Protein AF-A0A970T0R2-F1 (afdb_monomer_lite)

Sequence (47 aa):
MQGPRAHGYATDLWTCPRVGAVIRRLFGIEYSDCHVWKLLRKMGWTR

Foldseek 3Di:
DCAVVVVVDPDSDDQLVSQQVVCCVPVVDRDDSVRSVVVCVVVVDDD

pLDDT: mean 72.07, std 10.4, range [46.72, 85.31]

Secondary structure (DSSP, 8-state):
---GGGGT-SSS---HHHHHHHHHHHHS----HHHHHHHHHHTT---

Radius of gyration: 10.39 Å; chains: 1; bounding box: 22×22×25 Å

Structure (mmCIF, N/CA/C/O backbone):
data_AF-A0A970T0R2-F1
#
_entry.id   AF-A0A970T0R2-F1
#
loop_
_atom_site.group_PDB
_atom_site.id
_atom_site.type_symbol
_atom_site.label_atom_id
_atom_site.label_alt_id
_atom_site.label_comp_id
_atom_site.label_asym_id
_atom_site.label_entity_id
_atom_site.label_seq_id
_atom_site.pdbx_PDB_ins_code
_atom_site.Cartn_x
_atom_site.Cartn_y
_atom_site.Cartn_z
_atom_site.occupancy
_atom_site.B_iso_or_equiv
_atom_site.auth_seq_id
_atom_site.auth_comp_id
_atom_site.auth_asym_id
_atom_site.auth_atom_id
_atom_site.pdbx_PDB_model_num
ATOM 1 N N . MET A 1 1 ? -7.709 -14.934 -5.664 1.00 46.72 1 MET A N 1
ATOM 2 C CA . MET A 1 1 ? -6.386 -14.414 -6.077 1.00 46.72 1 MET A CA 1
ATOM 3 C C . MET A 1 1 ? -6.484 -12.894 -6.201 1.00 46.72 1 MET A C 1
ATOM 5 O O . MET A 1 1 ? -7.005 -12.414 -7.195 1.00 46.72 1 MET A O 1
ATOM 9 N N . GLN A 1 2 ? -6.085 -12.136 -5.174 1.00 55.56 2 GLN A N 1
ATOM 10 C CA . GLN A 1 2 ? -6.151 -10.661 -5.163 1.00 55.56 2 GLN A CA 1
ATOM 11 C C . GLN A 1 2 ? -4.780 -10.073 -5.544 1.00 55.56 2 GLN A C 1
ATOM 13 O O . GLN A 1 2 ? -4.090 -9.476 -4.724 1.00 55.56 2 GLN A O 1
ATOM 18 N N . GLY A 1 3 ? -4.333 -10.353 -6.770 1.00 57.59 3 GLY A N 1
ATOM 19 C CA . GLY A 1 3 ? -3.062 -9.840 -7.297 1.00 57.59 3 GLY A CA 1
ATOM 20 C C . GLY A 1 3 ? -3.181 -8.401 -7.826 1.00 57.59 3 GLY A C 1
ATOM 21 O O . GLY A 1 3 ? -4.296 -7.907 -8.007 1.00 57.59 3 GLY A O 1
ATOM 22 N N . PRO A 1 4 ? -2.065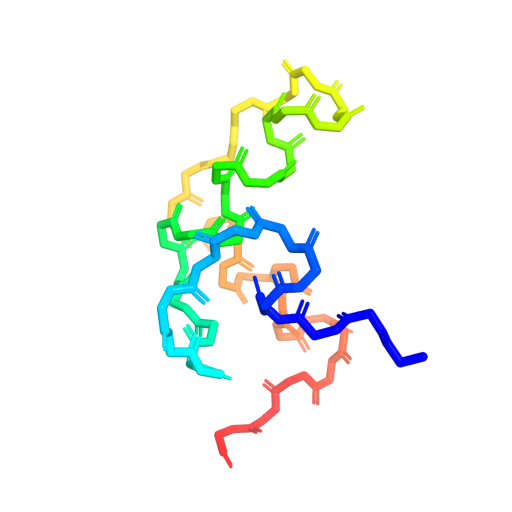 -7.724 -8.150 1.00 57.75 4 PRO A N 1
ATOM 23 C CA . PRO A 1 4 ? -2.036 -6.349 -8.677 1.00 57.75 4 PRO A CA 1
ATOM 24 C C . PRO A 1 4 ? -2.941 -6.120 -9.889 1.00 57.75 4 PRO A C 1
ATOM 26 O O . PRO A 1 4 ? -3.498 -5.035 -10.063 1.00 57.75 4 PRO A O 1
ATOM 29 N N . ARG A 1 5 ? -3.132 -7.158 -10.709 1.00 57.72 5 ARG A N 1
ATOM 30 C CA . ARG A 1 5 ? -4.035 -7.137 -11.866 1.00 57.72 5 ARG A CA 1
ATOM 31 C C . ARG A 1 5 ? -5.494 -6.896 -11.481 1.00 57.72 5 ARG A C 1
ATOM 33 O O . ARG A 1 5 ? -6.192 -6.196 -12.205 1.00 57.72 5 ARG A O 1
ATOM 40 N N . ALA A 1 6 ? -5.940 -7.388 -10.323 1.00 60.31 6 ALA A N 1
ATOM 41 C CA . ALA A 1 6 ? -7.290 -7.134 -9.814 1.00 60.31 6 ALA A CA 1
ATOM 42 C C . ALA A 1 6 ? -7.503 -5.657 -9.433 1.00 60.31 6 ALA A C 1
ATOM 44 O O . ALA A 1 6 ? -8.628 -5.168 -9.439 1.00 60.31 6 ALA A O 1
ATOM 45 N N . HIS A 1 7 ? -6.416 -4.929 -9.160 1.00 58.91 7 HIS A N 1
ATOM 46 C CA . HIS A 1 7 ? -6.435 -3.494 -8.879 1.00 58.91 7 HIS A CA 1
ATOM 47 C C . HIS A 1 7 ? -6.126 -2.623 -10.111 1.00 58.91 7 HIS A C 1
ATOM 49 O O . HIS A 1 7 ? -6.033 -1.403 -9.979 1.00 58.91 7 HIS A O 1
ATOM 55 N N . GLY A 1 8 ? -6.005 -3.218 -11.306 1.00 61.75 8 GLY A N 1
ATOM 56 C CA . GLY A 1 8 ? -5.781 -2.500 -12.566 1.00 61.75 8 GLY A CA 1
ATOM 57 C C . GLY A 1 8 ? -4.314 -2.208 -12.896 1.00 61.75 8 GLY A C 1
ATOM 58 O O . GLY A 1 8 ? -4.041 -1.403 -13.784 1.00 61.75 8 GLY A O 1
ATOM 59 N N . TYR A 1 9 ? -3.353 -2.840 -12.213 1.00 62.62 9 TYR A N 1
ATOM 60 C CA . TYR A 1 9 ? -1.935 -2.680 -12.543 1.00 62.62 9 TYR A CA 1
ATOM 61 C C . TYR A 1 9 ? -1.497 -3.668 -13.630 1.00 62.62 9 TYR A C 1
ATOM 63 O O . TYR A 1 9 ? -1.753 -4.868 -13.548 1.00 62.62 9 TYR A O 1
ATOM 71 N N . ALA A 1 10 ? -0.783 -3.150 -14.635 1.00 53.31 10 ALA A N 1
ATOM 72 C CA . ALA A 1 10 ? -0.325 -3.905 -15.806 1.00 53.31 10 ALA A CA 1
ATOM 73 C C . ALA A 1 10 ? 0.676 -5.031 -15.476 1.00 53.31 10 ALA A C 1
ATOM 75 O O . ALA A 1 10 ? 0.828 -5.979 -16.245 1.00 53.31 10 ALA A O 1
ATOM 76 N N . THR A 1 11 ? 1.352 -4.948 -14.329 1.00 57.25 11 THR A N 1
ATOM 77 C CA . THR A 1 11 ? 2.347 -5.929 -13.887 1.00 57.25 11 THR A CA 1
ATOM 78 C C . THR A 1 11 ? 1.990 -6.503 -12.525 1.00 57.25 11 THR A C 1
ATOM 80 O O . THR A 1 11 ? 1.521 -5.774 -11.654 1.00 57.25 11 THR A O 1
ATOM 83 N N . ASP A 1 12 ? 2.291 -7.790 -12.324 1.00 59.22 12 ASP A N 1
ATOM 84 C CA . ASP A 1 12 ? 2.112 -8.508 -11.048 1.00 59.22 12 ASP A CA 1
ATOM 85 C C . ASP A 1 12 ? 3.124 -8.070 -9.964 1.00 59.22 12 ASP A C 1
ATOM 87 O O . ASP A 1 12 ? 3.223 -8.649 -8.889 1.00 59.22 12 ASP A O 1
ATOM 91 N N . LEU A 1 13 ? 3.861 -6.987 -10.228 1.00 66.19 13 LEU A N 1
ATOM 92 C CA . LEU A 1 13 ? 4.812 -6.408 -9.301 1.00 66.19 13 LEU A CA 1
ATOM 93 C C . LEU A 1 13 ? 4.123 -5.366 -8.417 1.00 66.19 13 LEU A C 1
ATOM 95 O O . LEU A 1 13 ? 3.755 -4.266 -8.858 1.00 66.19 13 LEU A O 1
ATOM 99 N N . TRP A 1 14 ? 3.997 -5.706 -7.142 1.00 69.62 14 TRP A N 1
ATOM 100 C CA . TRP A 1 14 ? 3.640 -4.759 -6.103 1.00 69.62 14 TRP A CA 1
ATOM 101 C C . TRP A 1 14 ? 4.851 -3.907 -5.734 1.00 69.62 14 TRP A C 1
ATOM 103 O O . TRP A 1 14 ? 5.808 -4.371 -5.121 1.00 69.62 14 TRP A O 1
ATOM 113 N N . THR A 1 15 ? 4.799 -2.630 -6.095 1.00 71.50 15 THR A N 1
ATOM 114 C CA . THR A 1 15 ? 5.755 -1.631 -5.616 1.00 71.50 15 THR A CA 1
ATOM 115 C C . THR A 1 15 ? 5.135 -0.845 -4.464 1.00 71.50 15 THR A C 1
ATOM 117 O O . THR A 1 15 ? 3.916 -0.689 -4.390 1.00 71.50 15 THR A O 1
ATOM 120 N N . CYS A 1 16 ? 5.960 -0.317 -3.561 1.00 75.38 16 CYS A N 1
ATOM 121 C CA . CYS A 1 16 ? 5.486 0.488 -2.429 1.00 75.38 16 CYS A CA 1
ATOM 122 C C . CYS A 1 16 ? 4.557 1.651 -2.811 1.00 75.38 1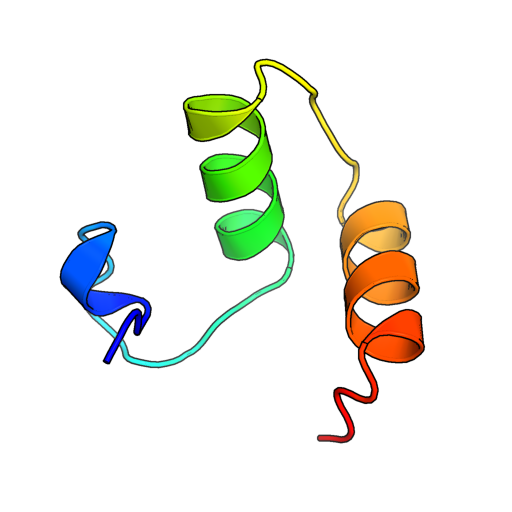6 CYS A C 1
ATOM 124 O O . CYS A 1 16 ? 3.507 1.769 -2.180 1.00 75.38 16 CYS A O 1
ATOM 126 N N . PRO A 1 17 ? 4.827 2.453 -3.863 1.00 76.38 17 PRO A N 1
ATOM 127 C CA . PRO A 1 17 ? 3.873 3.480 -4.284 1.00 76.38 17 PRO A CA 1
ATOM 128 C C . PRO A 1 17 ? 2.536 2.899 -4.775 1.00 76.38 17 PRO A C 1
ATOM 130 O O . PRO A 1 17 ? 1.489 3.501 -4.552 1.00 76.38 17 PRO A O 1
ATOM 133 N N . ARG A 1 18 ? 2.528 1.708 -5.394 1.00 77.31 18 ARG A N 1
ATOM 134 C CA . ARG A 1 18 ? 1.284 1.053 -5.842 1.00 77.31 18 ARG A CA 1
ATOM 135 C C . ARG A 1 18 ? 0.463 0.519 -4.679 1.00 77.31 18 ARG A C 1
ATOM 137 O O . ARG A 1 18 ? -0.743 0.732 -4.644 1.00 77.31 18 ARG A O 1
ATOM 144 N N . VAL A 1 19 ? 1.108 -0.136 -3.716 1.00 78.69 19 VAL A N 1
ATOM 145 C CA . VAL A 1 19 ? 0.425 -0.611 -2.506 1.00 78.69 19 VAL A CA 1
ATOM 146 C C . VAL A 1 19 ? -0.147 0.583 -1.729 1.00 78.69 19 VAL A C 1
ATOM 148 O O . VAL A 1 19 ? -1.308 0.539 -1.332 1.00 78.69 19 VAL A O 1
ATOM 151 N N . GLY A 1 20 ? 0.600 1.687 -1.604 1.00 82.75 20 GLY A N 1
ATOM 152 C CA . GLY A 1 20 ? 0.101 2.927 -0.994 1.00 82.75 20 GLY A CA 1
ATOM 153 C C . GLY A 1 20 ? -1.126 3.500 -1.708 1.00 82.75 20 GLY A C 1
ATOM 154 O O . GLY A 1 20 ? -2.105 3.856 -1.056 1.00 82.75 20 GLY A O 1
ATOM 155 N N . ALA A 1 21 ? -1.125 3.513 -3.044 1.00 81.94 21 ALA A N 1
ATOM 156 C CA . ALA A 1 21 ? -2.272 3.959 -3.834 1.00 81.94 21 ALA A CA 1
ATOM 157 C C . ALA A 1 21 ? -3.511 3.061 -3.653 1.00 81.94 21 ALA A C 1
ATOM 159 O O . ALA A 1 21 ? -4.629 3.571 -3.556 1.00 81.94 21 ALA A O 1
ATOM 160 N N . VAL A 1 22 ? -3.334 1.739 -3.564 1.00 82.75 22 VAL A N 1
ATOM 161 C CA . VAL A 1 22 ? -4.442 0.805 -3.290 1.00 82.75 22 VAL A CA 1
ATOM 162 C C . VAL A 1 22 ? -5.001 1.009 -1.892 1.00 82.75 22 VAL A C 1
ATOM 164 O O . VAL A 1 22 ? -6.219 1.086 -1.739 1.00 82.75 22 VAL A O 1
ATOM 167 N N . ILE A 1 23 ? -4.138 1.151 -0.886 1.00 81.50 23 ILE A N 1
ATOM 168 C CA . ILE A 1 23 ? -4.584 1.408 0.484 1.00 81.50 23 ILE A CA 1
ATOM 169 C C . ILE A 1 23 ? -5.340 2.737 0.552 1.00 81.50 23 ILE A C 1
ATOM 171 O O . ILE A 1 23 ? -6.425 2.786 1.126 1.00 81.50 23 ILE A O 1
ATOM 175 N N . ARG A 1 24 ? -4.849 3.784 -0.120 1.00 85.31 24 ARG A N 1
ATOM 176 C CA . ARG A 1 24 ? -5.572 5.055 -0.231 1.00 85.31 24 ARG A CA 1
ATOM 177 C C . ARG A 1 24 ? -6.942 4.882 -0.880 1.00 85.31 24 ARG A C 1
ATOM 179 O O . ARG A 1 24 ? -7.910 5.461 -0.405 1.00 85.31 24 ARG A O 1
ATOM 186 N N . ARG A 1 25 ? -7.048 4.094 -1.950 1.00 82.44 25 ARG A N 1
ATOM 187 C CA . ARG A 1 25 ? -8.320 3.882 -2.657 1.00 82.44 25 ARG A CA 1
ATOM 188 C C . ARG A 1 25 ? -9.326 3.064 -1.843 1.00 82.44 25 ARG A C 1
ATOM 190 O O . ARG A 1 25 ? -10.516 3.333 -1.935 1.00 82.44 25 ARG A O 1
ATOM 197 N N . LEU A 1 26 ? -8.862 2.068 -1.090 1.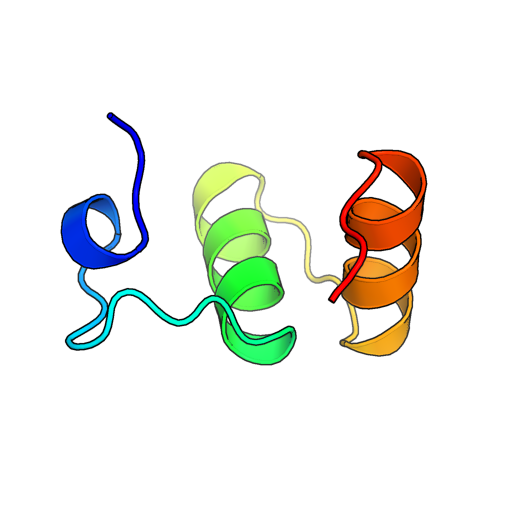00 81.69 26 LEU A N 1
ATOM 198 C CA . LEU A 1 26 ? -9.726 1.163 -0.324 1.00 81.69 26 LEU A CA 1
ATOM 199 C C . LEU A 1 26 ? -10.084 1.706 1.061 1.00 81.69 26 LEU A C 1
ATOM 201 O O . LEU A 1 26 ? -11.215 1.551 1.504 1.00 81.69 26 LEU A O 1
ATOM 205 N N . PHE A 1 27 ? -9.119 2.323 1.740 1.00 81.31 27 PHE A N 1
ATOM 206 C CA . PHE A 1 27 ? -9.246 2.758 3.131 1.00 81.31 27 PHE A CA 1
ATOM 207 C C . PHE A 1 27 ? -9.304 4.282 3.280 1.00 81.31 27 PHE A C 1
ATOM 209 O O . PHE A 1 27 ? -9.566 4.768 4.373 1.00 81.31 27 PHE A O 1
ATOM 216 N N . GLY A 1 28 ? -9.040 5.055 2.219 1.00 82.50 28 GLY A N 1
ATOM 217 C CA . GLY A 1 28 ? -8.992 6.522 2.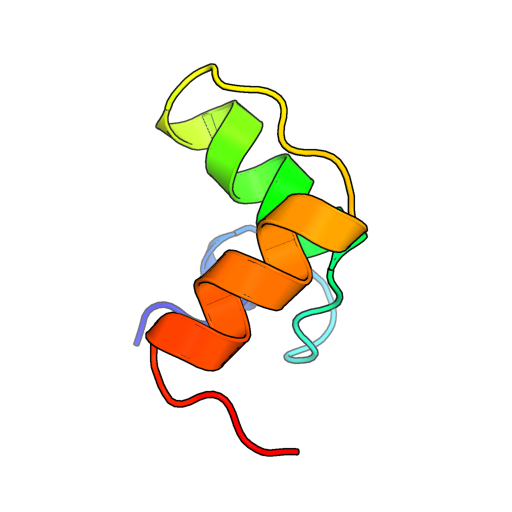284 1.00 82.50 28 GLY A CA 1
ATOM 218 C C . GLY A 1 28 ? -7.746 7.080 2.982 1.00 82.50 28 GLY A C 1
ATOM 219 O O . GLY A 1 28 ? -7.636 8.290 3.148 1.00 82.50 28 GLY A O 1
ATOM 220 N N . ILE A 1 29 ? -6.804 6.219 3.383 1.00 80.75 29 ILE A N 1
ATOM 221 C CA . ILE A 1 29 ? -5.612 6.591 4.155 1.00 80.75 29 ILE A CA 1
ATOM 222 C C . ILE A 1 29 ? -4.408 6.702 3.223 1.00 80.75 29 ILE A C 1
ATOM 224 O O . ILE A 1 29 ? -4.061 5.758 2.511 1.00 80.75 29 ILE A O 1
ATOM 228 N N . GLU A 1 30 ? -3.741 7.851 3.249 1.00 79.94 30 GLU A N 1
ATOM 229 C CA . GLU A 1 30 ? -2.480 8.044 2.542 1.00 79.94 30 GLU A CA 1
ATOM 230 C C . GLU A 1 30 ? -1.321 7.512 3.394 1.00 79.94 30 GLU A C 1
ATOM 232 O O . GLU A 1 30 ? -1.018 8.038 4.463 1.00 79.94 30 GLU A O 1
ATOM 237 N N . TYR A 1 31 ? -0.666 6.453 2.919 1.00 77.38 31 TYR A N 1
ATOM 238 C CA . TYR A 1 31 ? 0.579 5.970 3.507 1.00 77.38 31 TYR A CA 1
ATOM 239 C C . TYR A 1 31 ? 1.765 6.397 2.646 1.00 77.38 31 TYR A C 1
ATOM 241 O O . TYR A 1 31 ? 1.781 6.153 1.440 1.00 77.38 31 TYR A O 1
ATOM 249 N N . SER A 1 32 ? 2.794 6.961 3.282 1.00 79.19 32 SER A N 1
ATOM 250 C CA . SER A 1 32 ? 4.099 7.168 2.649 1.00 79.19 32 SER A CA 1
ATOM 251 C C . SER A 1 32 ? 4.744 5.826 2.298 1.00 79.19 32 SER A C 1
ATOM 253 O O . SER A 1 32 ? 4.518 4.823 2.983 1.00 79.19 32 SER A O 1
ATOM 255 N N . ASP A 1 33 ? 5.604 5.808 1.284 1.00 75.81 33 ASP A N 1
ATOM 256 C CA . ASP A 1 33 ? 6.333 4.622 0.814 1.00 75.81 33 ASP A CA 1
ATOM 257 C C . ASP A 1 33 ? 7.025 3.859 1.959 1.00 75.81 33 ASP A C 1
ATOM 259 O O . ASP A 1 33 ? 6.900 2.639 2.052 1.00 75.81 33 ASP A O 1
ATOM 263 N N . CYS A 1 34 ? 7.653 4.576 2.895 1.00 80.00 34 CYS A N 1
ATOM 264 C CA . CYS A 1 34 ? 8.311 4.014 4.072 1.00 80.00 34 CYS A CA 1
ATOM 265 C C . CYS A 1 34 ? 7.327 3.297 5.006 1.00 80.00 34 CYS A C 1
ATOM 267 O O . CYS A 1 34 ? 7.650 2.274 5.615 1.00 80.00 34 CYS A O 1
ATOM 269 N N . HIS A 1 35 ? 6.117 3.838 5.140 1.00 81.38 35 HIS A N 1
ATOM 270 C CA . HIS A 1 35 ? 5.070 3.285 5.989 1.00 81.38 35 HIS A CA 1
ATOM 271 C C . HIS A 1 35 ? 4.451 2.040 5.349 1.00 81.38 35 HIS A C 1
ATOM 273 O O . HIS A 1 35 ? 4.252 1.032 6.028 1.00 81.38 35 HIS A O 1
ATOM 279 N N . VAL A 1 36 ? 4.245 2.084 4.031 1.00 81.69 36 VAL A N 1
ATOM 280 C CA . VAL A 1 36 ? 3.836 0.930 3.228 1.00 81.69 36 VAL A CA 1
ATOM 281 C C . VAL A 1 36 ? 4.874 -0.189 3.331 1.00 81.69 36 VAL A C 1
ATOM 283 O O . VAL A 1 36 ? 4.510 -1.327 3.613 1.00 81.69 36 VAL A O 1
ATOM 286 N N . TRP A 1 37 ? 6.168 0.126 3.204 1.00 78.00 37 TRP A N 1
ATOM 287 C CA . TRP A 1 37 ? 7.254 -0.856 3.332 1.00 78.00 37 TRP A CA 1
ATOM 288 C C . TRP A 1 37 ? 7.279 -1.502 4.724 1.00 78.00 37 TRP A C 1
ATOM 290 O O . TRP A 1 37 ? 7.420 -2.718 4.850 1.00 78.00 37 TRP A O 1
ATOM 300 N N . LYS A 1 38 ? 7.078 -0.711 5.790 1.00 82.69 38 LYS A N 1
ATOM 301 C CA . LYS A 1 38 ? 6.938 -1.231 7.163 1.00 82.69 38 LYS A CA 1
ATOM 302 C C . LYS A 1 38 ? 5.735 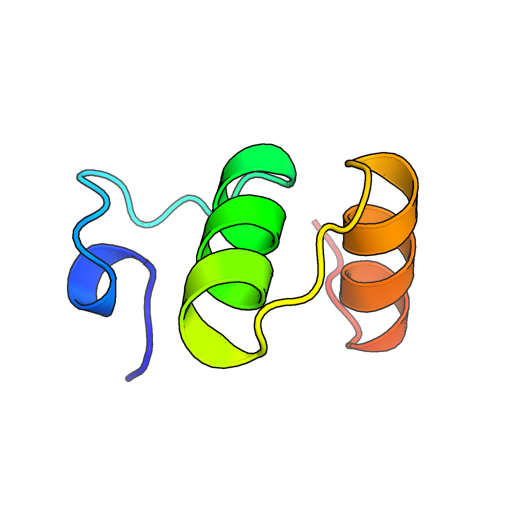-2.165 7.310 1.00 82.69 38 LYS A C 1
ATOM 304 O O . LYS A 1 38 ? 5.851 -3.186 7.986 1.00 82.69 38 LYS A O 1
ATOM 309 N N . LEU A 1 39 ? 4.601 -1.830 6.695 1.00 77.94 39 LEU A N 1
ATOM 310 C CA . LEU A 1 39 ? 3.389 -2.648 6.730 1.00 77.94 39 LEU A CA 1
ATOM 311 C C . LEU A 1 39 ? 3.589 -3.976 5.984 1.00 77.94 39 LEU A C 1
ATOM 313 O O . LEU A 1 39 ? 3.257 -5.036 6.510 1.00 77.94 39 LEU A O 1
ATOM 317 N N . LEU A 1 40 ? 4.201 -3.921 4.799 1.00 76.88 40 LEU A N 1
ATOM 318 C CA . LEU A 1 40 ? 4.538 -5.095 3.994 1.00 76.88 40 LEU A CA 1
ATOM 319 C C . LEU A 1 40 ? 5.513 -6.017 4.736 1.00 76.88 40 LEU A C 1
ATOM 321 O O . LEU A 1 40 ? 5.246 -7.212 4.854 1.00 76.88 40 LEU A O 1
ATOM 325 N N . ARG A 1 41 ? 6.580 -5.473 5.342 1.00 78.69 41 ARG A N 1
ATOM 326 C CA . ARG A 1 41 ? 7.476 -6.258 6.214 1.00 78.69 41 ARG A CA 1
ATOM 327 C C . ARG A 1 41 ? 6.731 -6.937 7.355 1.00 78.69 41 ARG A C 1
ATOM 329 O O . ARG A 1 41 ? 7.013 -8.091 7.655 1.00 78.69 41 ARG A O 1
ATOM 336 N N . LYS A 1 42 ? 5.821 -6.218 8.023 1.00 79.62 42 LYS A N 1
ATOM 337 C CA . LYS A 1 42 ? 5.018 -6.782 9.119 1.00 79.62 42 LYS A CA 1
ATOM 338 C C . LYS A 1 42 ? 4.117 -7.920 8.642 1.00 79.62 42 LYS A C 1
ATOM 340 O O . LYS A 1 42 ? 3.908 -8.860 9.394 1.00 79.62 42 LYS A O 1
ATOM 345 N N . MET A 1 43 ? 3.631 -7.856 7.404 1.00 74.44 43 MET A N 1
ATOM 346 C CA . MET A 1 43 ? 2.890 -8.942 6.754 1.00 74.44 43 MET A CA 1
ATOM 347 C C . MET A 1 43 ? 3.784 -10.087 6.247 1.00 74.44 43 MET A C 1
ATOM 349 O O . MET A 1 43 ? 3.292 -10.987 5.573 1.00 74.44 43 MET A O 1
ATOM 353 N N . GLY A 1 44 ? 5.082 -10.082 6.563 1.00 70.75 44 GLY A N 1
ATOM 354 C CA . GLY A 1 44 ? 5.995 -11.157 6.182 1.00 70.75 44 GLY A CA 1
ATOM 355 C C . GLY A 1 44 ? 6.428 -11.106 4.721 1.00 70.75 44 GLY A C 1
ATOM 356 O O . GLY A 1 44 ? 6.914 -12.105 4.201 1.00 70.75 44 GLY A O 1
ATOM 357 N N . TRP A 1 45 ? 6.277 -9.963 4.044 1.00 70.06 45 TRP A N 1
ATOM 358 C CA . TRP A 1 45 ? 6.871 -9.800 2.723 1.00 70.06 45 TRP A CA 1
ATOM 359 C C . TRP A 1 45 ? 8.384 -9.714 2.841 1.00 70.06 45 TRP A C 1
ATOM 361 O O . TRP A 1 45 ? 8.962 -8.688 3.209 1.00 70.06 45 TRP A O 1
ATOM 371 N N . THR A 1 46 ? 9.014 -10.826 2.509 1.00 58.09 46 THR A N 1
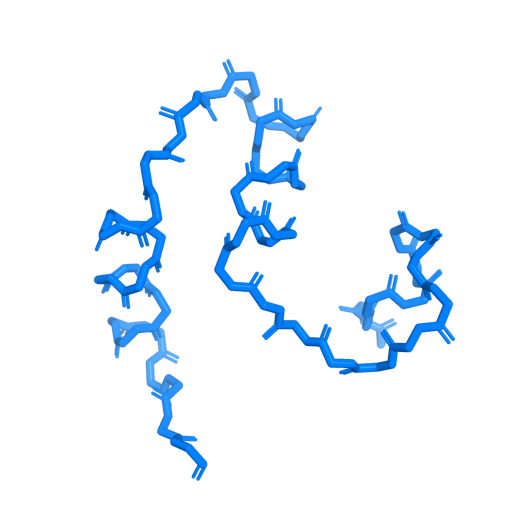ATOM 372 C CA . THR A 1 46 ? 10.426 -10.933 2.180 1.00 58.09 46 THR A CA 1
ATOM 373 C C . THR A 1 46 ? 10.558 -11.013 0.664 1.00 58.09 46 THR A C 1
ATOM 375 O O . THR A 1 46 ? 9.718 -11.626 0.011 1.00 58.09 46 THR A O 1
ATOM 378 N N . ARG A 1 47 ? 11.570 -10.312 0.141 1.00 58.19 47 ARG A N 1
ATOM 379 C CA . ARG A 1 47 ? 11.900 -10.174 -1.284 1.00 58.19 47 ARG A CA 1
ATOM 380 C C . ARG A 1 47 ? 11.827 -11.485 -2.062 1.00 58.19 47 ARG A C 1
ATOM 382 O O . ARG A 1 47 ? 12.307 -12.499 -1.514 1.00 58.19 47 ARG A O 1
#